Protein AF-A0A5E4CTC1-F1 (afdb_monomer)

pLDDT: mean 83.48, std 12.97, range [42.56, 95.06]

InterPro domains:
  IPR006028 Gamma-aminobutyric acid A receptor/Glycine receptor alpha [PR00253] (64-84)
  IPR006028 Gamma-aminobutyric acid A receptor/Glycine receptor alpha [PR00253] (90-96)
  IPR006029 Neurotransmitter-gated ion-channel transmembrane domain [PF02932] (68-96)
  IPR006201 Neurotransmitter-gated ion-channel [PTHR18945] (1-90)
  IPR036719 Neurotransmitter-gated ion-channel transmembrane domain superfamily [SSF90112] (61-96)
  IPR036734 Neurotransmitter-gated ion-channel ligand-binding domain superfamily [G3DSA:2.70.170.10] (1-58)
  IPR036734 Neurotransmitter-gated ion-channel ligand-binding domain superfamily [SSF63712] (2-61)
  IPR038050 Neuronal acetylcholine receptor [G3DSA:1.20.58.390] (59-96)

Nearest PDB structures (foldseek):
  9eqg-assembly1_C  TM=8.965E-01  e=5.789E-09  Homo sapiens
  8bhg-assembly1_B  TM=9.165E-01  e=1.485E-08  Homo sapiens
  8bgi-assembly1_D  TM=8.662E-01  e=3.290E-06  Homo sapiens
  9eqg-assembly1_B  TM=8.528E-01  e=8.094E-05  Homo sapiens
  7pbd-assembly1_E  TM=8.471E-01  e=9.178E-05  Homo sapiens

Organism: Marmota monax (NCBI:txid9995)

Radius of gyration: 28.43 Å; Cα contacts (8 Å, |Δi|>4): 77; chains: 1; bounding box: 57×32×72 Å

Secondary structure (DSSP, 8-state):
---TTT------SS--PPPPGGG---SSEEEEEEEEEEEEEEETTEEEEEEEEEEEEEE--HHHIIIIIHHHHHHHHHHHHTTTS-TT-TT--S--

Mean predicted aligned error: 10.51 Å

Sequence (96 aa):
GYPKNEIEYKWKKPSVEVADPKYWRLYQFAFVGLRNTTEISHTISGDYIIMTIFFDLSRRMGYFTIQTYIPCILTVVLSWVSFWINKDAVPARTSL

Foldseek 3Di:
DDACVRDDDDADVVRDDDPDCVPDPCPFKDWDDKDKDWDWDQDPVHIHIDIDMDTDIDTDCVVVCVPPVVVVVVVVVVVCVVVVPDPPPPDDPPDD

Solvent-accessible surface area (backbone atoms only — not comparable to full-atom values): 6393 Å² total; per-residue (Å²): 135,74,31,45,93,79,46,80,88,76,80,56,90,81,66,74,86,79,73,69,71,87,78,57,91,54,85,57,40,41,85,74,48,77,48,78,51,76,48,76,48,81,49,98,92,43,44,32,70,44,79,47,78,46,77,43,68,44,76,58,56,70,64,53,43,62,73,46,51,47,57,53,51,51,53,53,53,54,62,52,52,61,74,73,53,66,88,84,69,81,87,78,84,88,84,126

Structure (mmCIF, N/CA/C/O 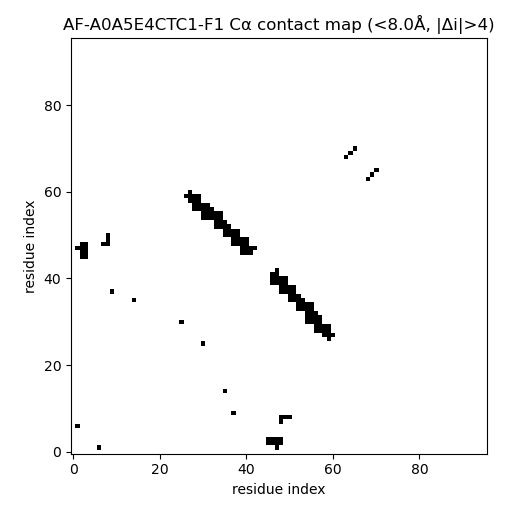backbone):
data_AF-A0A5E4CTC1-F1
#
_entry.id   AF-A0A5E4CTC1-F1
#
loop_
_atom_site.group_PDB
_atom_site.id
_atom_site.type_symbol
_atom_site.label_atom_id
_atom_site.label_alt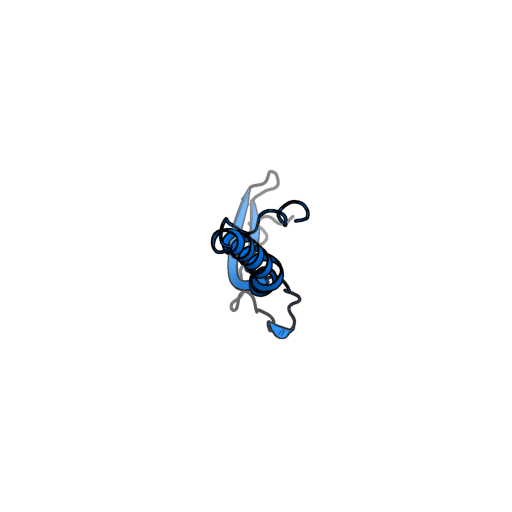_id
_atom_site.label_comp_id
_atom_site.label_asym_id
_atom_site.label_entity_id
_atom_site.label_seq_id
_atom_site.pdbx_PDB_ins_code
_atom_site.Cartn_x
_atom_site.Cartn_y
_atom_site.Cartn_z
_atom_site.occupancy
_atom_site.B_iso_or_equiv
_atom_site.auth_seq_id
_atom_site.auth_comp_id
_atom_site.auth_asym_id
_atom_site.auth_atom_id
_atom_site.pdbx_PDB_model_num
ATOM 1 N N . GLY A 1 1 ? -12.477 8.117 30.244 1.00 77.25 1 GLY A N 1
ATOM 2 C CA . GLY A 1 1 ? -12.762 7.104 29.211 1.00 77.25 1 GLY A CA 1
ATOM 3 C C . GLY A 1 1 ? -13.228 5.851 29.909 1.00 77.25 1 GLY A C 1
ATOM 4 O O . GLY A 1 1 ? -12.960 5.736 31.094 1.00 77.25 1 GLY A O 1
ATOM 5 N N . TYR A 1 2 ? -13.910 4.952 29.204 1.00 87.75 2 TYR A N 1
ATOM 6 C CA . TYR A 1 2 ? -14.355 3.678 29.771 1.00 87.75 2 TYR A CA 1
ATOM 7 C C . TYR A 1 2 ? -13.214 2.650 29.686 1.00 87.75 2 TYR A C 1
ATOM 9 O O . TYR A 1 2 ? -12.787 2.339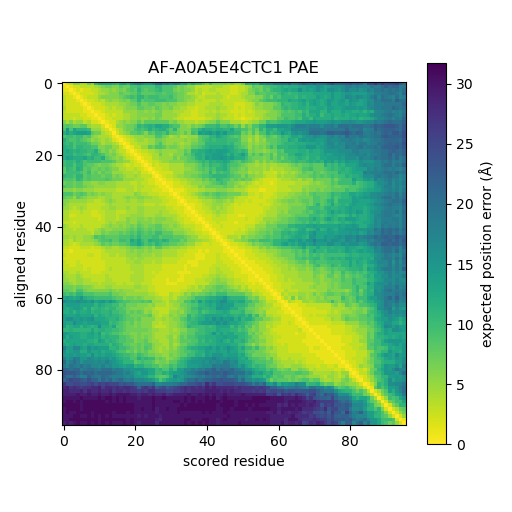 28.567 1.00 87.75 2 TYR A O 1
ATOM 17 N N . PRO A 1 3 ? -12.677 2.172 30.819 1.00 89.88 3 PRO A N 1
ATOM 18 C CA . PRO A 1 3 ? -11.672 1.123 30.832 1.00 89.88 3 PRO A CA 1
ATOM 19 C C . PRO A 1 3 ? -12.280 -0.237 30.459 1.00 89.88 3 PRO A C 1
ATOM 21 O O . PRO A 1 3 ? -13.497 -0.422 30.402 1.00 89.88 3 PRO A O 1
ATOM 24 N N . LYS A 1 4 ? -11.413 -1.215 30.198 1.00 90.56 4 LYS A N 1
ATOM 25 C CA . LYS A 1 4 ? -11.756 -2.568 29.731 1.00 90.56 4 LYS A CA 1
ATOM 26 C C . LYS A 1 4 ? -12.785 -3.294 30.610 1.00 90.56 4 LYS A C 1
ATOM 28 O O . LYS A 1 4 ? -13.532 -4.128 30.112 1.00 90.56 4 LYS A O 1
ATOM 33 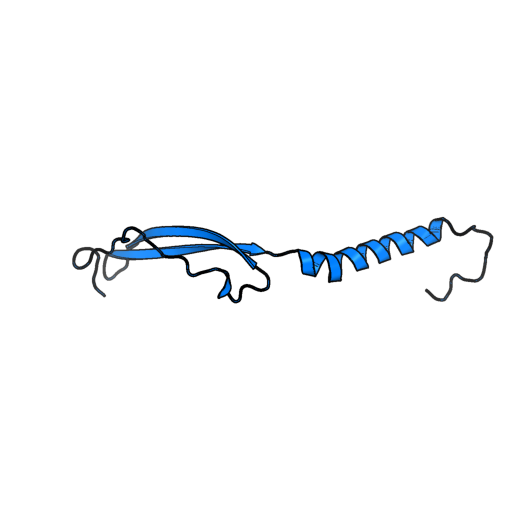N N . ASN A 1 5 ? -12.787 -3.029 31.914 1.00 90.44 5 ASN A N 1
ATOM 34 C CA . ASN A 1 5 ? -13.733 -3.612 32.871 1.00 90.44 5 ASN A CA 1
ATOM 35 C C . ASN A 1 5 ? -15.165 -3.071 32.715 1.00 90.44 5 ASN A C 1
ATOM 37 O O . ASN A 1 5 ? -16.099 -3.734 33.154 1.00 90.44 5 ASN A O 1
ATOM 41 N N . GLU A 1 6 ? -15.338 -1.901 32.099 1.00 93.12 6 GLU A N 1
ATOM 42 C CA . GLU A 1 6 ? -16.645 -1.293 31.835 1.00 93.12 6 GLU A CA 1
ATOM 43 C C . GLU A 1 6 ? -17.113 -1.563 30.400 1.00 93.12 6 GLU A C 1
ATOM 45 O O . GLU A 1 6 ? -18.292 -1.845 30.181 1.00 93.12 6 GLU A O 1
ATOM 50 N N . ILE A 1 7 ? -16.201 -1.503 29.418 1.00 92.94 7 ILE A N 1
ATOM 51 C CA . ILE A 1 7 ? -16.517 -1.710 27.997 1.00 92.94 7 ILE A CA 1
ATOM 52 C C . ILE A 1 7 ? -15.499 -2.643 27.333 1.00 92.94 7 ILE A C 1
ATOM 54 O O . ILE A 1 7 ? -14.295 -2.385 27.329 1.00 92.94 7 ILE A O 1
ATOM 58 N N . GLU A 1 8 ? -16.007 -3.690 26.676 1.00 91.12 8 GLU A N 1
ATOM 59 C CA . GLU A 1 8 ? -15.222 -4.612 25.854 1.00 91.12 8 GLU A CA 1
ATOM 60 C C . GLU A 1 8 ? -15.572 -4.456 24.368 1.00 91.12 8 GLU A C 1
ATOM 62 O O . GLU A 1 8 ? -16.690 -4.752 23.943 1.00 91.12 8 GLU A O 1
ATOM 67 N N . TYR A 1 9 ? -14.606 -4.020 23.555 1.00 91.12 9 TYR A N 1
ATOM 68 C CA . TYR A 1 9 ? -14.792 -3.942 22.108 1.00 91.12 9 TYR A CA 1
ATOM 69 C C . TYR A 1 9 ? -14.411 -5.254 21.409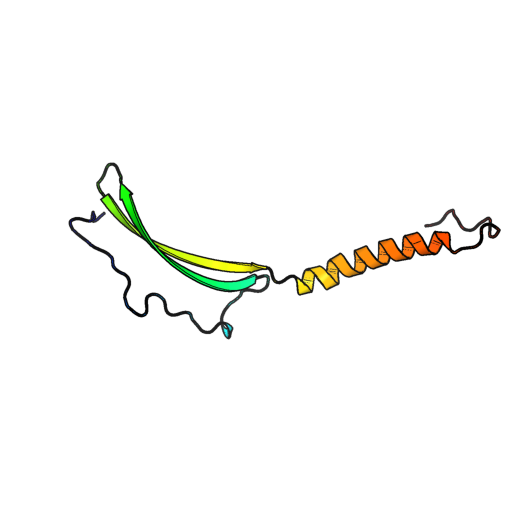 1.00 91.12 9 TYR A C 1
ATOM 71 O O . TYR A 1 9 ? -13.369 -5.846 21.696 1.00 91.12 9 TYR A O 1
ATOM 79 N N . LYS A 1 10 ? -15.240 -5.696 20.452 1.00 90.44 10 LYS A N 1
ATOM 80 C CA . LYS A 1 10 ? -15.008 -6.893 19.627 1.00 90.44 10 LYS A CA 1
ATOM 81 C C . LYS A 1 10 ? -15.364 -6.631 18.169 1.00 90.44 10 LYS A C 1
ATOM 83 O O . LYS A 1 10 ? -16.354 -5.967 17.869 1.00 90.44 10 LYS A O 1
ATOM 88 N N . TRP A 1 11 ? -14.583 -7.205 17.255 1.00 91.06 11 TRP A N 1
ATOM 89 C CA . TRP A 1 11 ? -14.903 -7.191 15.829 1.00 91.06 11 TRP A CA 1
ATOM 90 C C . TRP A 1 11 ? -16.152 -8.030 15.547 1.00 91.06 11 TRP A C 1
ATOM 92 O O . TRP A 1 11 ? -16.252 -9.182 15.975 1.00 91.06 11 TRP A O 1
ATOM 102 N N . LYS A 1 12 ? -17.084 -7.480 14.765 1.00 89.81 12 LYS A N 1
ATOM 103 C CA . LYS A 1 12 ? -18.187 -8.255 14.183 1.00 89.81 12 LYS A CA 1
ATOM 104 C C . LYS A 1 12 ? -17.640 -9.202 13.098 1.00 89.81 12 LYS A C 1
ATOM 106 O O . LYS A 1 12 ? -16.500 -9.064 12.663 1.00 89.81 12 LYS A O 1
ATOM 111 N N . LYS A 1 13 ? -18.410 -10.204 12.669 1.00 84.31 13 LYS A N 1
ATOM 112 C CA . LYS A 1 13 ? -18.123 -10.975 11.446 1.00 84.31 13 LYS A CA 1
ATOM 113 C C . LYS A 1 13 ? -19.233 -10.685 10.422 1.00 84.31 13 LYS A C 1
ATOM 115 O O . LYS A 1 13 ? -20.392 -10.889 10.786 1.00 84.31 13 LYS A O 1
ATOM 120 N N . PRO A 1 14 ? -18.916 -10.223 9.195 1.00 80.69 14 PRO A N 1
ATOM 121 C CA . PRO A 1 14 ? -17.593 -9.786 8.724 1.00 80.69 14 PRO A CA 1
ATOM 122 C C . PRO A 1 14 ? -17.083 -8.552 9.495 1.00 80.69 14 PRO A C 1
ATOM 124 O O . PRO A 1 14 ? -17.870 -7.738 9.971 1.00 80.69 14 PRO A O 1
ATOM 127 N N . SER A 1 15 ? -15.764 -8.465 9.697 1.00 76.56 15 SER A N 1
ATOM 128 C CA . SER A 1 15 ? -15.146 -7.478 10.604 1.00 76.56 15 SER A CA 1
ATOM 129 C C . SER A 1 15 ? -15.002 -6.100 10.005 1.00 76.56 15 SER A C 1
ATOM 131 O O . SER A 1 15 ? -15.233 -5.107 10.688 1.00 76.56 15 SER A O 1
ATOM 133 N N . VAL A 1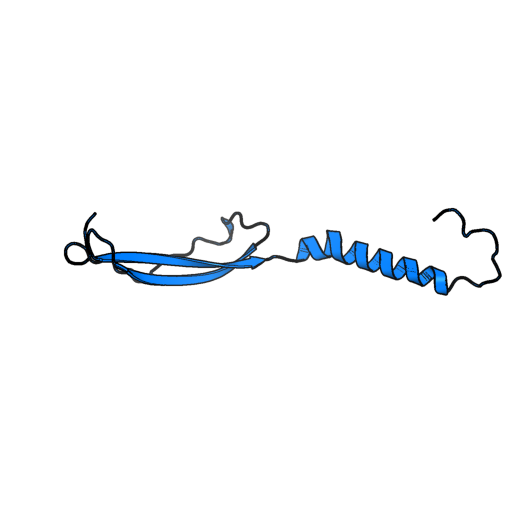 16 ? -14.630 -6.049 8.735 1.00 80.88 16 VAL A N 1
ATOM 134 C CA . VAL A 1 16 ? -14.519 -4.817 7.974 1.00 80.88 16 VAL A CA 1
ATOM 135 C C . VAL A 1 16 ? -14.989 -5.143 6.570 1.00 80.88 16 VAL A C 1
ATOM 137 O O . VAL A 1 16 ? -14.443 -6.034 5.919 1.00 80.88 16 VAL A O 1
ATOM 140 N N . GLU A 1 17 ? -16.022 -4.446 6.123 1.00 81.56 17 GLU A N 1
ATOM 141 C CA . GLU A 1 17 ? -16.470 -4.526 4.741 1.00 81.56 17 GLU A CA 1
ATOM 142 C C . GLU A 1 17 ? -15.662 -3.535 3.911 1.00 81.56 17 GLU A C 1
ATOM 144 O O . GLU A 1 17 ? -15.579 -2.342 4.209 1.00 81.56 17 GLU A O 1
ATOM 149 N N . VAL A 1 18 ? -15.008 -4.063 2.885 1.00 80.31 18 VAL A N 1
ATOM 150 C CA . VAL A 1 18 ? -14.173 -3.290 1.977 1.00 80.31 18 VAL A CA 1
ATOM 151 C C . VAL A 1 18 ? -15.085 -2.737 0.885 1.00 80.31 18 VAL A C 1
ATOM 153 O O . VAL A 1 18 ? -15.706 -3.503 0.150 1.00 80.31 18 VAL A O 1
ATOM 156 N N . ALA A 1 19 ? -15.191 -1.409 0.798 1.00 79.25 19 ALA A N 1
ATOM 157 C CA . ALA A 1 19 ? -15.951 -0.753 -0.264 1.00 79.25 19 ALA A CA 1
ATOM 158 C C . ALA A 1 19 ? -15.361 -1.081 -1.644 1.00 79.25 19 ALA A C 1
ATOM 160 O O . ALA A 1 19 ? -14.163 -1.338 -1.760 1.00 79.25 19 ALA A O 1
ATOM 161 N N . ASP A 1 20 ? -16.195 -1.034 -2.685 1.00 81.31 20 ASP A N 1
ATOM 162 C CA . ASP A 1 20 ? -15.767 -1.332 -4.053 1.00 81.31 20 ASP A CA 1
ATOM 163 C C . ASP A 1 20 ? -14.538 -0.470 -4.439 1.00 81.31 20 ASP A C 1
ATOM 165 O O . ASP A 1 20 ? -14.602 0.768 -4.351 1.00 81.31 20 ASP A O 1
ATOM 169 N N . PRO A 1 21 ? -13.420 -1.096 -4.872 1.00 78.62 21 PRO A N 1
ATOM 170 C CA . PRO A 1 21 ? -12.198 -0.404 -5.272 1.00 78.62 21 PRO A CA 1
ATOM 171 C C . PRO A 1 21 ? -12.398 0.707 -6.307 1.00 78.62 21 PRO A C 1
ATOM 173 O O . PRO A 1 21 ? -11.572 1.618 -6.395 1.00 78.62 21 PRO A O 1
ATOM 176 N N . LYS A 1 22 ? -13.492 0.668 -7.079 1.00 75.81 22 LYS A N 1
ATOM 177 C CA . LYS A 1 22 ? -13.854 1.698 -8.064 1.00 75.81 22 LYS A CA 1
ATOM 178 C C . LYS A 1 22 ? -13.998 3.100 -7.462 1.00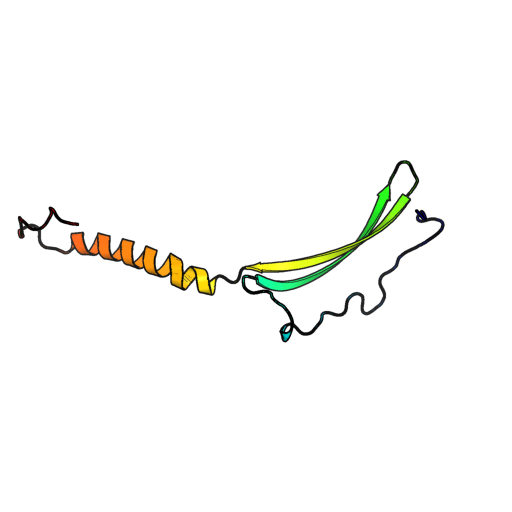 75.81 22 LYS A C 1
ATOM 180 O O . LYS A 1 22 ? -13.765 4.086 -8.160 1.00 75.81 22 LYS A O 1
ATOM 185 N N . TYR A 1 23 ? -14.359 3.205 -6.184 1.00 83.25 23 TYR A N 1
ATOM 186 C CA . TYR A 1 23 ? -14.546 4.492 -5.504 1.00 83.25 23 TYR A CA 1
ATOM 187 C C . TYR A 1 23 ? -13.281 4.999 -4.804 1.00 83.25 23 TYR A C 1
ATOM 189 O O . TYR A 1 23 ? -13.287 6.075 -4.201 1.00 83.25 23 TYR A O 1
ATOM 197 N N . TRP A 1 24 ? -12.182 4.248 -4.861 1.00 85.62 24 TRP A N 1
ATOM 198 C CA . TRP A 1 24 ? -10.959 4.618 -4.165 1.00 85.62 24 TRP A CA 1
ATOM 199 C C . TRP A 1 24 ? -10.144 5.628 -4.953 1.00 85.62 24 TRP A C 1
ATOM 201 O O . TRP A 1 24 ? -9.783 5.425 -6.110 1.00 85.62 24 TRP A O 1
ATOM 211 N N . ARG A 1 25 ? -9.756 6.711 -4.281 1.00 86.75 25 ARG A N 1
ATOM 212 C CA . ARG A 1 25 ? -8.898 7.762 -4.846 1.00 86.75 25 ARG A CA 1
ATOM 213 C C . ARG A 1 25 ? -7.410 7.440 -4.648 1.00 86.75 25 ARG A C 1
ATOM 215 O O . ARG A 1 25 ? -6.630 8.289 -4.226 1.00 86.75 25 ARG A O 1
ATOM 222 N N . LEU A 1 26 ? -7.019 6.194 -4.931 1.00 84.44 26 LEU A N 1
ATOM 223 C CA . LEU A 1 26 ? -5.647 5.692 -4.791 1.00 84.44 26 LEU A CA 1
ATOM 224 C C . LEU A 1 26 ? -4.906 5.761 -6.137 1.00 84.44 26 LEU A C 1
ATOM 226 O O . LEU A 1 26 ? -4.826 4.782 -6.875 1.00 84.44 26 LEU A O 1
ATOM 230 N N . TYR A 1 27 ? -4.353 6.930 -6.469 1.00 80.25 27 TYR A N 1
ATOM 231 C CA . TYR A 1 27 ? -3.694 7.158 -7.767 1.00 80.25 27 TYR A CA 1
ATOM 232 C C . TYR A 1 27 ? -2.310 6.505 -7.878 1.00 80.25 27 TYR A C 1
ATOM 234 O O . TYR A 1 27 ? -1.981 5.895 -8.891 1.00 80.25 27 TYR A O 1
ATOM 242 N N . GLN A 1 28 ? -1.492 6.623 -6.830 1.00 85.81 28 GLN A N 1
ATOM 243 C CA . GLN A 1 28 ? -0.120 6.096 -6.810 1.00 85.81 28 GLN A CA 1
ATOM 244 C C . GLN A 1 28 ? -0.013 4.729 -6.133 1.00 85.81 28 GLN A C 1
ATOM 246 O O . GLN A 1 28 ? 1.059 4.129 -6.130 1.00 85.81 28 GLN A O 1
ATOM 251 N N . PHE A 1 29 ? -1.106 4.242 -5.550 1.00 89.06 29 PHE A N 1
ATOM 252 C CA . PHE A 1 29 ? -1.118 3.035 -4.741 1.00 89.06 29 PHE A CA 1
ATOM 253 C C . PHE A 1 29 ? -2.179 2.053 -5.238 1.00 89.06 29 PHE A C 1
ATOM 255 O O . PHE A 1 29 ? -3.195 2.423 -5.825 1.00 89.06 29 PHE A O 1
ATOM 262 N N . ALA A 1 30 ? -1.916 0.775 -5.046 1.00 87.69 30 ALA A N 1
ATOM 263 C CA . ALA A 1 30 ? -2.853 -0.312 -5.204 1.00 87.69 30 ALA A CA 1
ATOM 264 C C . ALA A 1 30 ? -3.108 -0.885 -3.815 1.00 87.69 30 ALA A C 1
ATOM 266 O O . ALA A 1 30 ? -2.174 -1.105 -3.046 1.00 87.69 30 ALA A O 1
ATOM 267 N N . PHE A 1 31 ? -4.372 -1.100 -3.490 1.00 88.81 31 PHE A N 1
ATOM 268 C CA . PHE A 1 31 ? -4.738 -1.819 -2.283 1.00 88.81 31 PHE A CA 1
ATOM 269 C C . PHE A 1 31 ? -4.390 -3.296 -2.443 1.00 88.81 31 PHE A C 1
ATOM 271 O O . PHE A 1 31 ? -4.714 -3.902 -3.465 1.00 88.81 31 PHE A O 1
ATOM 278 N N . VAL A 1 32 ? -3.710 -3.844 -1.444 1.00 87.81 32 VAL A N 1
ATOM 279 C CA . VAL A 1 32 ? -3.190 -5.215 -1.443 1.00 87.81 32 VAL A CA 1
ATOM 280 C C . VAL A 1 32 ? -3.951 -6.076 -0.448 1.00 87.81 32 VAL A C 1
ATOM 282 O O . VAL A 1 32 ? -4.235 -7.235 -0.732 1.00 87.81 32 VAL A O 1
ATOM 285 N N . GLY A 1 33 ? -4.292 -5.520 0.712 1.00 88.25 33 GLY A N 1
ATOM 286 C CA . GLY A 1 33 ? -4.904 -6.293 1.778 1.00 88.25 33 GLY A CA 1
ATOM 287 C C . GLY A 1 33 ? -5.330 -5.453 2.970 1.00 88.25 33 GLY A C 1
ATOM 288 O O . GLY A 1 33 ? -5.046 -4.259 3.069 1.00 88.25 33 GLY A O 1
ATOM 289 N N . LEU A 1 34 ? -6.033 -6.118 3.878 1.00 90.69 34 LEU A N 1
ATOM 290 C CA . LEU A 1 34 ? -6.563 -5.545 5.102 1.00 90.69 34 LEU A CA 1
ATOM 291 C C . LEU A 1 34 ? -6.264 -6.482 6.265 1.00 90.69 34 LEU A C 1
ATOM 293 O O . LEU A 1 34 ? -6.455 -7.694 6.145 1.00 90.69 34 LEU A O 1
ATOM 297 N N . ARG A 1 35 ? -5.853 -5.926 7.402 1.00 90.00 35 ARG A N 1
ATOM 298 C CA . ARG A 1 35 ? -5.674 -6.681 8.645 1.00 90.00 35 ARG A CA 1
ATOM 299 C C . ARG A 1 35 ? -6.310 -5.918 9.790 1.00 90.00 35 ARG A C 1
ATOM 301 O O . ARG A 1 35 ? -6.241 -4.694 9.832 1.00 90.00 35 ARG A O 1
ATOM 308 N N . ASN A 1 36 ? -6.918 -6.631 10.723 1.00 91.94 36 ASN A N 1
ATOM 309 C CA . ASN A 1 36 ? -7.427 -6.056 11.955 1.00 91.94 36 ASN A CA 1
ATOM 310 C C . ASN A 1 36 ? -6.658 -6.619 13.151 1.00 91.94 36 ASN A C 1
ATOM 312 O O . ASN A 1 36 ? -6.249 -7.777 13.159 1.00 91.94 36 ASN A O 1
ATOM 316 N N . THR A 1 37 ? -6.447 -5.785 14.161 1.00 91.44 37 THR A N 1
ATOM 317 C CA . THR A 1 37 ? -5.870 -6.191 15.443 1.00 91.44 37 THR A CA 1
ATOM 318 C C . THR A 1 37 ? -6.689 -5.597 16.581 1.00 91.44 37 THR A C 1
ATOM 320 O O . THR A 1 37 ? -7.441 -4.629 16.408 1.00 91.44 37 THR A O 1
ATOM 323 N N . THR A 1 38 ? -6.560 -6.206 17.748 1.00 93.31 38 THR A N 1
ATOM 324 C CA . THR A 1 38 ? -7.130 -5.717 18.995 1.00 93.31 38 THR A CA 1
ATOM 325 C C . THR A 1 38 ? -6.047 -5.816 20.052 1.00 93.31 38 THR A C 1
ATOM 327 O O . THR A 1 38 ? -5.509 -6.894 20.293 1.00 93.31 38 THR A O 1
ATOM 330 N N . GLU A 1 39 ? -5.723 -4.687 20.662 1.00 93.12 39 GLU A N 1
ATOM 331 C CA . GLU A 1 39 ? -4.633 -4.540 21.620 1.00 93.12 39 GLU A CA 1
ATOM 332 C C . GLU A 1 39 ? -5.165 -3.904 22.904 1.00 93.12 39 GLU A C 1
ATOM 334 O O . GLU A 1 39 ? -6.194 -3.227 22.903 1.00 93.12 39 GLU A O 1
ATOM 339 N N . ILE A 1 40 ? -4.481 -4.142 24.020 1.00 93.00 40 ILE A N 1
ATOM 340 C CA . ILE A 1 40 ? -4.805 -3.515 25.303 1.00 93.00 40 ILE A CA 1
ATOM 341 C C . ILE A 1 40 ? -3.680 -2.543 25.6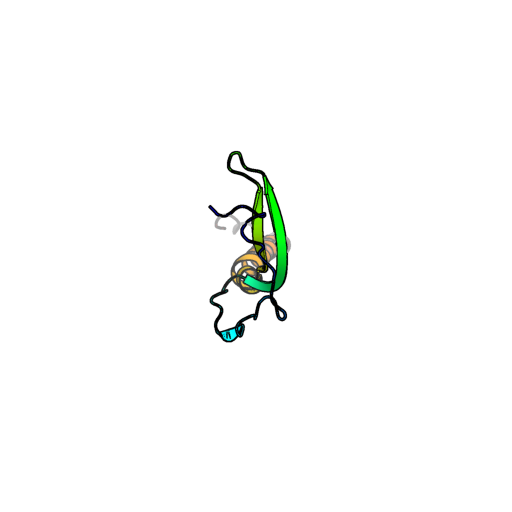26 1.00 93.00 40 ILE A C 1
ATOM 343 O O . ILE A 1 40 ? -2.521 -2.941 25.722 1.00 93.00 40 ILE A O 1
ATOM 347 N N . SER A 1 41 ? -4.030 -1.272 25.790 1.00 92.75 41 SER A N 1
ATOM 348 C CA . SER A 1 41 ? -3.094 -0.225 26.179 1.00 92.75 41 SER A CA 1
ATOM 349 C C . SER A 1 41 ? -3.244 0.078 27.662 1.00 92.75 41 SER A C 1
ATOM 351 O O . SER A 1 41 ? -4.307 0.513 28.112 1.00 92.75 41 SER A O 1
ATOM 353 N N . HIS A 1 42 ? -2.157 -0.109 28.404 1.00 93.50 42 HIS A N 1
ATOM 354 C CA . HIS A 1 42 ? -2.062 0.242 29.817 1.00 93.50 42 HIS A CA 1
ATOM 355 C C . HIS A 1 42 ? -1.770 1.738 29.955 1.00 93.50 42 HIS A C 1
ATOM 357 O O . HIS A 1 42 ? -0.781 2.238 29.417 1.00 93.50 42 HIS A O 1
ATOM 363 N N . THR A 1 43 ? -2.630 2.469 30.660 1.00 90.69 43 THR A N 1
ATOM 364 C CA . THR A 1 43 ? -2.453 3.906 30.921 1.00 90.69 43 THR A CA 1
ATOM 365 C C . THR A 1 43 ? -2.620 4.204 32.410 1.00 90.69 43 THR A C 1
ATOM 367 O O . THR A 1 43 ? -3.154 3.391 33.159 1.00 90.69 43 THR A O 1
ATOM 370 N N . ILE A 1 44 ? -2.211 5.398 32.849 1.00 90.06 44 ILE A N 1
ATOM 371 C CA . ILE A 1 44 ? -2.333 5.835 34.255 1.00 90.06 44 ILE A CA 1
ATOM 372 C C . ILE A 1 44 ? -3.803 5.815 34.719 1.00 90.06 44 ILE A C 1
ATOM 374 O O . ILE A 1 44 ? -4.095 5.585 35.887 1.00 90.06 44 ILE A O 1
ATOM 378 N N . SER A 1 45 ? -4.739 6.033 33.792 1.00 88.81 45 SER A N 1
ATOM 379 C CA . SER A 1 45 ? -6.180 6.055 34.054 1.00 88.81 45 SER A CA 1
ATOM 380 C C . SER A 1 45 ? -6.860 4.687 33.901 1.00 88.81 45 SER A C 1
ATOM 382 O O . SER A 1 45 ? -8.085 4.630 33.970 1.00 88.81 45 SER A O 1
ATOM 384 N N . GLY A 1 46 ? -6.104 3.611 33.653 1.00 90.69 46 GLY A N 1
ATOM 385 C CA . GLY A 1 46 ? -6.611 2.246 33.487 1.00 90.69 46 GLY A CA 1
ATOM 386 C C . GLY A 1 46 ? -6.256 1.602 32.143 1.00 90.69 46 GLY A C 1
ATOM 387 O O . GLY A 1 46 ? -5.569 2.190 31.301 1.00 90.69 46 GLY A O 1
ATOM 388 N N . ASP A 1 47 ? -6.747 0.377 31.955 1.00 93.50 47 ASP A N 1
ATOM 389 C CA . ASP A 1 47 ? -6.523 -0.436 30.758 1.00 93.50 47 ASP A CA 1
ATOM 390 C C . ASP A 1 47 ? -7.606 -0.176 29.717 1.00 93.50 47 ASP A C 1
ATOM 392 O O . ASP A 1 47 ? -8.795 -0.314 30.007 1.00 93.50 47 ASP A O 1
ATOM 396 N N . TYR A 1 48 ? -7.205 0.142 28.489 1.00 93.31 48 TYR A N 1
ATOM 397 C CA . TYR A 1 48 ? -8.122 0.446 27.393 1.00 93.31 48 TYR A CA 1
ATOM 398 C C . TYR A 1 48 ? -7.956 -0.551 26.249 1.00 93.31 48 TYR A C 1
ATOM 400 O O . TYR A 1 48 ? -6.836 -0.857 25.845 1.00 93.31 48 TYR A O 1
ATOM 408 N N . ILE A 1 49 ? -9.071 -1.039 25.701 1.00 92.50 49 ILE A N 1
ATOM 409 C CA . ILE A 1 49 ? -9.060 -1.850 24.478 1.00 92.50 49 ILE A CA 1
ATOM 410 C C . ILE A 1 49 ? -8.985 -0.917 23.271 1.00 92.50 49 ILE A C 1
ATOM 412 O O . ILE A 1 49 ? -9.845 -0.055 23.088 1.00 92.50 49 ILE A O 1
ATOM 416 N N . ILE A 1 50 ? -7.978 -1.130 22.431 1.00 92.75 50 ILE A N 1
ATOM 417 C CA . ILE A 1 50 ? -7.758 -0.418 21.177 1.00 92.75 50 ILE A CA 1
ATOM 418 C C . ILE A 1 50 ? -7.976 -1.399 20.027 1.00 92.75 50 ILE A C 1
ATOM 420 O O . ILE A 1 50 ? -7.403 -2.486 19.990 1.00 92.75 50 ILE A O 1
ATOM 424 N N . MET A 1 51 ? -8.819 -1.016 19.075 1.00 93.12 51 MET A N 1
ATOM 425 C CA . MET A 1 51 ? -9.029 -1.758 17.836 1.00 93.12 51 MET A CA 1
ATOM 426 C C . MET A 1 51 ? -8.365 -1.004 16.693 1.00 93.12 51 MET A C 1
ATOM 428 O O . MET A 1 51 ? -8.686 0.160 16.457 1.00 93.12 51 MET A O 1
ATOM 432 N N . THR A 1 52 ? -7.475 -1.675 15.967 1.00 92.31 52 THR A N 1
ATOM 433 C CA . THR A 1 52 ? -6.696 -1.055 14.890 1.00 92.31 52 THR A CA 1
ATOM 434 C C . THR A 1 52 ? -6.924 -1.801 13.583 1.00 92.31 52 THR A C 1
ATOM 436 O O . THR A 1 52 ? -6.979 -3.032 13.551 1.00 92.31 52 THR A O 1
ATOM 439 N N . ILE A 1 53 ? -7.061 -1.046 12.494 1.00 92.12 53 ILE A N 1
ATOM 440 C CA . ILE A 1 53 ? -7.165 -1.569 11.131 1.00 92.12 53 ILE A CA 1
ATOM 441 C C . ILE A 1 53 ? -5.917 -1.143 10.366 1.00 92.12 53 ILE A C 1
ATOM 443 O O . ILE A 1 53 ? -5.594 0.042 10.301 1.00 92.12 53 ILE A O 1
ATOM 447 N N . PHE A 1 54 ? -5.248 -2.110 9.754 1.00 91.31 54 PHE A N 1
ATOM 448 C CA . PHE A 1 54 ? -4.117 -1.901 8.866 1.00 91.31 54 PHE A CA 1
ATOM 449 C C . PHE A 1 54 ? -4.544 -2.103 7.416 1.00 91.31 54 PHE A C 1
ATOM 451 O O . PHE A 1 54 ? -5.150 -3.120 7.071 1.00 91.31 54 PHE A O 1
ATOM 458 N N . PHE A 1 55 ? -4.184 -1.141 6.569 1.00 91.38 55 PHE A N 1
ATOM 459 C CA . PHE A 1 55 ? -4.386 -1.190 5.126 1.00 91.38 55 PHE A CA 1
ATOM 460 C C . PHE A 1 55 ? -3.036 -1.400 4.446 1.00 91.38 55 PHE A C 1
ATOM 462 O O . PHE A 1 55 ? -2.165 -0.530 4.502 1.00 91.38 55 PHE A O 1
ATOM 469 N N . ASP A 1 56 ? -2.872 -2.540 3.784 1.00 90.62 56 ASP A N 1
ATOM 470 C CA . ASP A 1 56 ? -1.677 -2.823 3.000 1.00 90.62 56 ASP A CA 1
ATOM 471 C C . ASP A 1 56 ? -1.823 -2.169 1.622 1.00 90.62 56 ASP A C 1
ATOM 473 O O . ASP A 1 56 ? -2.702 -2.528 0.831 1.00 90.62 56 ASP A O 1
ATOM 477 N N . LEU A 1 57 ? -0.956 -1.200 1.328 1.00 91.69 57 LEU A N 1
ATOM 478 C CA . LEU A 1 57 ? -0.922 -0.470 0.062 1.00 91.69 57 LEU A CA 1
ATOM 479 C C . LEU A 1 57 ? 0.432 -0.680 -0.627 1.00 91.69 57 LEU A C 1
ATOM 481 O O . LEU A 1 57 ? 1.481 -0.461 -0.027 1.00 91.69 57 LEU A O 1
ATOM 485 N N . SER A 1 58 ? 0.417 -1.051 -1.906 1.00 91.06 58 SER A N 1
ATOM 486 C CA . SER A 1 58 ? 1.615 -1.172 -2.747 1.00 91.06 58 SER A CA 1
ATOM 487 C C . SER A 1 58 ? 1.684 -0.038 -3.763 1.00 91.06 58 SER A C 1
ATOM 489 O O . SER A 1 58 ? 0.659 0.438 -4.241 1.00 91.06 58 SER A O 1
ATOM 491 N N . ARG A 1 59 ? 2.886 0.425 -4.111 1.00 90.56 59 ARG A N 1
ATOM 492 C CA . ARG A 1 59 ? 3.077 1.528 -5.063 1.00 90.56 59 ARG A CA 1
ATOM 493 C C . ARG A 1 59 ? 2.887 1.052 -6.506 1.00 90.56 59 ARG A C 1
ATOM 495 O O . ARG A 1 59 ? 3.497 0.079 -6.940 1.00 90.56 59 ARG A O 1
ATOM 502 N N . ARG A 1 60 ? 2.100 1.792 -7.290 1.00 87.94 60 ARG A N 1
ATOM 503 C CA . ARG A 1 60 ? 1.980 1.610 -8.744 1.00 87.94 60 ARG A CA 1
ATOM 504 C C . ARG A 1 60 ? 3.194 2.242 -9.430 1.00 87.94 60 ARG A C 1
ATOM 506 O O . ARG A 1 60 ? 3.336 3.461 -9.430 1.00 87.94 60 ARG A O 1
ATOM 513 N N . MET A 1 61 ? 4.054 1.424 -10.036 1.00 85.81 61 MET A N 1
ATOM 514 C CA . MET A 1 61 ? 5.311 1.897 -10.642 1.00 85.81 61 MET A CA 1
ATOM 515 C C . MET A 1 61 ? 5.189 2.322 -12.113 1.00 85.81 61 MET A C 1
ATOM 517 O O . MET A 1 61 ? 6.076 3.006 -12.609 1.00 85.81 61 MET A O 1
ATOM 521 N N . GLY A 1 62 ? 4.092 1.984 -12.805 1.00 83.81 62 GLY A N 1
ATOM 522 C CA . GLY A 1 62 ? 3.978 2.168 -14.262 1.00 83.81 62 GLY A CA 1
ATOM 523 C C . GLY A 1 62 ? 4.223 3.600 -14.758 1.00 83.81 62 GLY A C 1
ATOM 524 O O . GLY A 1 62 ? 4.897 3.795 -15.764 1.00 83.81 62 GLY A O 1
ATOM 525 N N . TYR A 1 63 ? 3.747 4.607 -14.022 1.00 85.00 63 TYR A N 1
ATOM 526 C CA . TYR A 1 63 ? 3.987 6.013 -14.362 1.00 85.00 63 TYR A CA 1
ATOM 527 C C . TYR A 1 63 ? 5.469 6.401 -14.237 1.00 85.00 63 TYR A C 1
ATOM 529 O O . TYR A 1 63 ? 6.041 6.975 -15.161 1.00 85.00 63 TYR A O 1
ATOM 537 N N . PHE A 1 64 ? 6.110 6.026 -13.125 1.00 83.69 64 PHE A N 1
ATOM 538 C CA . PHE A 1 64 ? 7.536 6.275 -12.907 1.00 83.69 64 PHE A CA 1
ATOM 539 C C . PHE A 1 64 ? 8.399 5.570 -13.956 1.00 83.69 64 PHE A C 1
ATOM 541 O O . PHE A 1 64 ? 9.386 6.142 -14.420 1.00 83.69 64 PHE A O 1
ATOM 548 N N . THR A 1 65 ? 8.021 4.357 -14.373 1.00 87.50 65 THR A N 1
ATOM 549 C CA . THR A 1 65 ? 8.719 3.621 -15.434 1.00 87.50 65 THR A CA 1
ATOM 550 C C . THR A 1 65 ? 8.779 4.428 -16.729 1.00 87.50 65 THR A C 1
ATOM 552 O O . THR A 1 65 ? 9.861 4.612 -17.281 1.00 87.50 65 THR A O 1
ATOM 555 N N . ILE A 1 66 ? 7.645 4.958 -17.189 1.00 88.06 66 ILE A N 1
ATOM 556 C CA . ILE A 1 66 ? 7.590 5.679 -18.467 1.00 88.06 66 ILE A CA 1
ATOM 557 C C . ILE A 1 66 ? 8.206 7.076 -18.357 1.00 88.06 66 ILE A C 1
ATOM 559 O O . ILE A 1 66 ? 8.931 7.487 -19.257 1.00 88.06 66 ILE A O 1
ATOM 563 N N . GLN A 1 67 ? 7.943 7.808 -17.272 1.00 83.88 67 GLN A N 1
ATOM 564 C CA . GLN A 1 67 ? 8.378 9.202 -17.167 1.00 83.88 67 GLN A CA 1
ATOM 565 C C . GLN A 1 67 ? 9.843 9.356 -16.741 1.00 83.88 67 GLN A C 1
ATOM 567 O O . GLN A 1 67 ? 10.473 10.352 -17.079 1.00 83.88 67 GLN A O 1
ATOM 572 N N . THR A 1 68 ? 10.392 8.404 -15.986 1.00 89.19 68 THR A N 1
ATOM 573 C CA . THR A 1 68 ? 11.738 8.533 -15.407 1.00 89.19 68 THR A CA 1
ATOM 574 C C . THR A 1 68 ? 12.670 7.436 -15.895 1.00 89.19 68 THR A C 1
ATOM 576 O O . THR A 1 68 ? 13.726 7.742 -16.442 1.00 89.19 68 THR A O 1
ATOM 579 N N . TYR A 1 69 ? 12.290 6.162 -15.761 1.00 91.25 69 TYR A N 1
ATOM 580 C CA . TYR A 1 69 ? 13.207 5.068 -16.101 1.00 91.25 69 TYR A CA 1
ATOM 581 C C . TYR A 1 69 ? 13.513 5.010 -17.599 1.00 91.25 69 TYR A C 1
ATOM 583 O O . TYR A 1 69 ? 14.681 4.896 -17.961 1.00 91.25 69 TYR A O 1
ATOM 591 N N . ILE A 1 70 ? 12.505 5.131 -18.470 1.00 93.12 70 ILE A N 1
ATOM 592 C CA . ILE A 1 70 ? 12.722 5.100 -19.924 1.00 93.12 70 ILE A CA 1
ATOM 593 C C . ILE A 1 70 ? 13.632 6.257 -20.380 1.00 93.12 70 ILE A C 1
ATOM 595 O O . ILE A 1 70 ? 14.653 5.961 -21.002 1.00 93.12 70 ILE A O 1
ATOM 599 N N . PRO A 1 71 ? 13.366 7.540 -20.049 1.00 93.94 71 PRO A N 1
ATOM 600 C CA . PRO A 1 71 ? 14.258 8.636 -20.429 1.00 93.94 71 PRO A CA 1
ATOM 601 C C . PRO A 1 71 ? 15.683 8.461 -19.908 1.00 93.94 71 PRO A C 1
ATOM 603 O O . PRO A 1 71 ? 16.630 8.664 -20.661 1.00 93.94 71 PRO A O 1
ATOM 606 N N . CYS A 1 72 ? 15.857 8.021 -18.657 1.00 93.81 72 CYS A N 1
ATOM 607 C CA . CYS A 1 72 ? 17.188 7.773 -18.102 1.00 93.81 72 CYS A CA 1
ATOM 608 C C . CYS A 1 72 ? 17.936 6.664 -18.854 1.00 93.81 72 CYS A C 1
ATOM 610 O O . CYS A 1 72 ? 19.111 6.837 -19.174 1.00 93.81 72 CYS A O 1
ATOM 612 N N . ILE A 1 73 ? 17.269 5.549 -19.173 1.00 95.06 73 ILE A N 1
ATOM 613 C CA . ILE A 1 73 ? 17.870 4.451 -19.944 1.00 95.06 73 ILE A CA 1
ATOM 614 C C . ILE A 1 73 ? 18.263 4.938 -21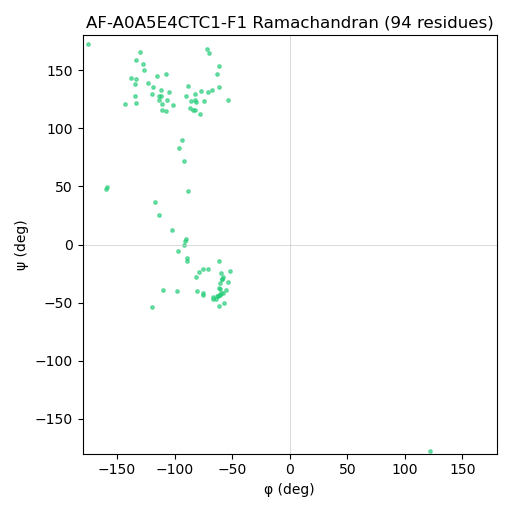.343 1.00 95.06 73 ILE A C 1
ATOM 616 O O . ILE A 1 73 ? 19.374 4.660 -21.791 1.00 95.06 73 ILE A O 1
ATOM 620 N N . LEU A 1 74 ? 17.397 5.706 -22.013 1.00 93.62 74 LEU A N 1
ATOM 621 C CA . LEU A 1 74 ? 17.695 6.277 -23.329 1.00 93.62 74 LEU A CA 1
ATOM 622 C C . LEU A 1 74 ? 18.914 7.204 -23.283 1.00 93.62 74 LEU A C 1
ATOM 624 O O . LEU A 1 74 ? 19.788 7.081 -24.135 1.00 93.62 74 LEU A O 1
ATOM 628 N N . THR A 1 75 ? 19.024 8.070 -22.273 1.00 91.38 75 THR A N 1
ATOM 629 C CA . THR A 1 75 ? 20.197 8.941 -22.088 1.00 91.38 75 THR A CA 1
ATOM 630 C C . THR A 1 75 ? 21.488 8.136 -21.922 1.00 91.38 75 THR A C 1
ATOM 632 O O . THR A 1 75 ? 22.504 8.471 -22.531 1.00 91.38 75 THR A O 1
ATOM 635 N N . VAL A 1 76 ? 21.459 7.043 -21.152 1.00 94.00 76 VAL A N 1
ATOM 636 C CA . VAL A 1 76 ? 22.623 6.154 -20.995 1.00 94.00 76 VAL A CA 1
ATOM 637 C C . VAL A 1 76 ? 22.987 5.494 -22.324 1.00 94.00 76 VAL A C 1
ATOM 639 O O . VAL A 1 76 ? 24.149 5.541 -22.725 1.00 94.00 76 VAL A O 1
ATOM 642 N N . VAL A 1 77 ? 22.011 4.946 -23.051 1.00 92.56 77 VAL A N 1
ATOM 643 C CA . VAL A 1 77 ? 22.255 4.318 -24.359 1.00 92.56 77 VAL A CA 1
ATOM 644 C C . VAL A 1 77 ? 22.813 5.331 -25.362 1.00 92.56 77 VAL A C 1
ATOM 646 O O . VAL A 1 77 ? 23.789 5.029 -26.044 1.00 92.56 77 VAL A O 1
ATOM 649 N N . LEU A 1 78 ? 22.264 6.550 -25.414 1.00 87.88 78 LEU A N 1
ATOM 650 C CA . LEU A 1 78 ? 22.758 7.628 -26.278 1.00 87.88 78 LEU A CA 1
ATOM 651 C C . LEU A 1 78 ? 24.204 8.015 -25.951 1.00 87.88 78 LEU A C 1
ATOM 653 O O . LEU A 1 78 ? 24.996 8.230 -26.867 1.00 87.88 78 LEU A O 1
ATOM 657 N N . SER A 1 79 ? 24.584 8.031 -24.669 1.00 87.12 79 SER A N 1
ATOM 658 C CA . SER A 1 79 ? 25.983 8.261 -24.285 1.00 87.12 79 SER A CA 1
ATOM 659 C C . SER A 1 79 ? 26.921 7.192 -24.857 1.00 87.12 79 SER A C 1
ATOM 661 O O . SER A 1 79 ? 28.044 7.504 -25.251 1.00 87.12 79 SER A O 1
ATOM 663 N N . TRP A 1 80 ? 26.455 5.945 -24.992 1.00 86.94 80 TRP A N 1
ATOM 664 C CA . TRP A 1 80 ? 27.256 4.849 -25.539 1.00 86.94 80 TRP A CA 1
ATOM 665 C C . TRP A 1 80 ? 27.353 4.860 -27.060 1.00 86.94 80 TRP A C 1
ATOM 667 O O . TRP A 1 80 ? 28.325 4.347 -27.612 1.00 86.94 80 TRP A O 1
ATOM 677 N N . VAL A 1 81 ? 26.393 5.475 -27.755 1.00 80.69 81 VAL A N 1
ATOM 678 C CA . VAL A 1 81 ? 26.462 5.652 -29.215 1.00 80.69 81 VAL A CA 1
ATOM 679 C C . VAL A 1 81 ? 27.715 6.443 -29.609 1.00 80.69 81 VAL A C 1
ATOM 681 O O . VAL A 1 81 ? 28.302 6.178 -30.657 1.00 80.69 81 VAL A O 1
ATOM 684 N N . SER A 1 82 ? 28.200 7.334 -28.737 1.00 74.19 82 SER A N 1
ATOM 685 C CA . SER A 1 82 ? 29.455 8.063 -28.958 1.00 74.19 82 SER A CA 1
ATOM 686 C C . SER A 1 82 ? 30.689 7.154 -29.101 1.00 74.19 82 SER A C 1
ATOM 688 O O . SER A 1 82 ? 31.639 7.542 -29.777 1.00 74.19 82 SER A O 1
ATOM 690 N N . PHE A 1 83 ? 30.667 5.931 -28.552 1.00 72.31 83 PHE A N 1
ATOM 691 C CA . PHE A 1 83 ? 31.758 4.957 -28.697 1.00 72.31 83 PHE A CA 1
ATOM 692 C C . PHE A 1 83 ? 31.805 4.286 -30.076 1.00 72.31 83 PHE A C 1
ATOM 694 O O . PHE A 1 83 ? 32.855 3.781 -30.465 1.00 72.31 83 PHE A O 1
ATOM 701 N N . TRP A 1 84 ? 30.694 4.283 -30.820 1.00 70.75 84 TRP A N 1
ATOM 702 C CA . TRP A 1 84 ? 30.608 3.696 -32.164 1.00 70.75 84 TRP A CA 1
ATOM 703 C C . TRP A 1 84 ? 30.956 4.688 -33.278 1.00 70.75 84 TRP A C 1
ATOM 705 O O . TRP A 1 84 ? 31.149 4.288 -34.428 1.00 70.75 84 TRP A O 1
ATOM 715 N N . ILE A 1 85 ? 31.058 5.980 -32.955 1.00 69.12 85 ILE A N 1
ATOM 716 C CA . ILE A 1 85 ? 31.502 7.005 -33.897 1.00 69.12 85 ILE A CA 1
ATOM 717 C C . ILE A 1 85 ? 33.016 6.894 -34.105 1.00 69.12 85 ILE A C 1
ATOM 719 O O . ILE A 1 85 ? 33.815 6.934 -33.170 1.00 69.12 85 ILE A O 1
ATOM 723 N N . ASN A 1 86 ? 33.394 6.734 -35.372 1.00 56.12 86 ASN A N 1
ATOM 724 C CA . ASN A 1 86 ? 34.762 6.480 -35.796 1.00 56.12 86 ASN A CA 1
ATOM 725 C C . ASN A 1 86 ? 35.689 7.647 -35.401 1.00 56.12 86 ASN A C 1
ATOM 727 O O . ASN A 1 86 ? 35.351 8.819 -35.586 1.00 56.12 86 ASN A O 1
ATOM 731 N N . LYS A 1 87 ? 36.874 7.327 -34.869 1.00 55.69 87 LYS A N 1
ATOM 732 C CA . LYS A 1 87 ? 37.809 8.290 -34.252 1.00 55.69 87 LYS A CA 1
ATOM 733 C C . LYS A 1 87 ? 38.325 9.394 -35.193 1.00 55.69 87 LYS A C 1
ATOM 735 O O . LYS A 1 87 ? 38.887 10.367 -34.704 1.00 55.69 87 LYS A O 1
ATOM 740 N N . ASP A 1 88 ? 38.144 9.245 -36.507 1.00 51.84 88 ASP A N 1
ATOM 741 C CA . ASP A 1 88 ? 38.720 10.125 -37.533 1.00 51.84 88 ASP A CA 1
ATOM 742 C C . ASP A 1 88 ? 37.814 11.318 -37.924 1.00 51.84 88 ASP A C 1
ATOM 744 O O . ASP A 1 88 ? 38.189 12.131 -38.764 1.00 51.84 88 ASP A O 1
ATOM 748 N N . ALA A 1 89 ? 36.654 11.495 -37.277 1.00 53.53 89 ALA A N 1
ATOM 749 C CA . ALA A 1 89 ? 35.831 12.707 -37.391 1.00 53.53 89 ALA A CA 1
ATOM 750 C C . ALA A 1 89 ? 36.195 13.742 -36.300 1.00 53.53 89 ALA A C 1
ATOM 752 O O . ALA A 1 89 ? 35.462 13.964 -35.333 1.00 53.53 89 ALA A O 1
ATOM 753 N N . VAL A 1 90 ? 37.366 14.364 -36.439 1.00 54.28 90 VAL A N 1
ATOM 754 C CA . VAL A 1 90 ? 37.835 15.505 -35.628 1.00 54.28 90 VAL A CA 1
ATOM 755 C C . VAL A 1 90 ? 37.450 16.787 -36.386 1.00 54.28 90 VAL A C 1
ATOM 757 O O . VAL A 1 90 ? 38.209 17.177 -37.271 1.00 54.28 90 VAL A O 1
ATOM 760 N N . PRO A 1 91 ? 36.254 17.398 -36.186 1.00 49.19 91 PRO A N 1
ATOM 761 C CA . PRO A 1 91 ? 36.115 18.452 -35.170 1.00 49.19 91 PRO A CA 1
ATOM 762 C C . PRO A 1 91 ? 34.652 18.691 -34.686 1.00 49.19 91 PRO A C 1
ATOM 764 O O . PRO A 1 91 ? 34.186 19.825 -34.671 1.00 49.19 91 PRO A O 1
ATOM 767 N N . ALA A 1 92 ? 33.890 17.658 -34.303 1.00 52.12 92 ALA A N 1
ATOM 768 C CA . ALA A 1 92 ? 32.484 17.815 -33.864 1.00 52.12 92 ALA A CA 1
ATOM 769 C C . ALA A 1 92 ? 32.233 17.477 -32.376 1.00 52.12 92 ALA A C 1
ATOM 771 O O . ALA A 1 92 ? 31.129 17.087 -32.007 1.00 52.12 92 ALA A O 1
ATOM 772 N N . ARG A 1 93 ? 33.249 17.591 -31.504 1.00 55.50 93 ARG A N 1
ATOM 773 C CA . ARG A 1 93 ? 33.140 17.243 -30.067 1.00 55.50 93 ARG A CA 1
ATOM 774 C C . ARG A 1 93 ? 32.997 18.435 -29.103 1.00 55.50 93 ARG A C 1
ATOM 776 O O . ARG A 1 93 ? 33.140 18.245 -27.903 1.00 55.50 93 ARG A O 1
ATOM 783 N N . THR A 1 94 ? 32.722 19.651 -29.582 1.00 48.28 94 THR A N 1
ATOM 784 C CA . THR A 1 94 ? 32.607 20.861 -28.732 1.00 48.28 94 THR A CA 1
ATOM 785 C C . THR A 1 94 ? 31.211 21.497 -28.743 1.00 48.28 94 THR A C 1
ATOM 787 O O . THR A 1 94 ? 31.099 22.720 -28.740 1.00 48.28 94 THR A O 1
ATOM 790 N N . SER A 1 95 ? 30.131 20.707 -28.795 1.00 42.56 95 SER A N 1
ATOM 791 C CA . SER A 1 95 ? 28.751 21.199 -28.569 1.00 42.56 95 SER A CA 1
ATOM 792 C C . SER A 1 95 ? 27.768 20.080 -28.184 1.00 42.56 95 SER A C 1
ATOM 794 O O . SER A 1 95 ? 26.684 19.991 -28.757 1.00 42.56 95 SER A O 1
ATOM 796 N N . LEU A 1 96 ? 28.132 19.215 -27.232 1.00 43.31 96 LEU A N 1
ATOM 797 C CA . LEU A 1 96 ? 27.147 18.416 -26.493 1.00 43.31 96 LEU A CA 1
ATOM 798 C C . LEU A 1 96 ? 27.299 18.673 -24.996 1.00 43.31 96 LEU A C 1
ATOM 800 O O . LEU A 1 96 ? 28.466 18.681 -24.543 1.00 43.31 96 LEU A O 1
#